Protein AF-A0A2H9LKV1-F1 (afdb_monomer)

Foldseek 3Di:
DDDDDDPDDDDPQPPDKDKDFDADLPLRATPFIDIGGPPDQRQVCLLVRCPPDADAAEDEEEQSNDDLVNLVSQVVRVYQYLYDDDPPCPDQDCPVRPSSSVNVVCCVVCVPVSVVVNVSVCSNVVLVVVLCVPPNPDAPDPDPVVSRVSVVVSSVVSNVVSVVPPDD

pLDDT: mean 89.08, std 15.79, range [26.88, 98.12]

Structure (mmCIF, N/CA/C/O backbone):
data_AF-A0A2H9LKV1-F1
#
_entry.id   AF-A0A2H9LKV1-F1
#
loop_
_atom_site.group_PDB
_atom_site.id
_atom_site.type_symbol
_atom_site.label_atom_id
_atom_site.label_alt_id
_atom_site.label_comp_id
_atom_site.label_asym_id
_atom_site.label_entity_id
_atom_site.label_seq_id
_atom_site.pdbx_PDB_ins_code
_atom_site.Cartn_x
_atom_site.Cartn_y
_atom_site.Cartn_z
_atom_site.occupancy
_atom_site.B_iso_or_equiv
_atom_site.auth_seq_id
_atom_site.auth_comp_id
_atom_site.auth_asym_id
_atom_site.auth_atom_id
_atom_site.pdbx_PDB_model_num
ATOM 1 N N . MET A 1 1 ? -2.140 5.448 49.773 1.00 34.44 1 MET A N 1
ATOM 2 C CA . MET A 1 1 ? -2.171 5.408 48.293 1.00 34.44 1 MET A CA 1
ATOM 3 C C . MET A 1 1 ? -0.815 4.915 47.816 1.00 34.44 1 MET A C 1
ATOM 5 O O . MET A 1 1 ? 0.160 5.636 47.956 1.00 34.44 1 MET A O 1
ATOM 9 N N . SER A 1 2 ? -0.720 3.648 47.407 1.00 26.88 2 SER A N 1
ATOM 10 C CA . SER A 1 2 ? 0.561 2.995 47.106 1.00 26.88 2 SER A CA 1
ATOM 11 C C . SER A 1 2 ? 0.992 3.275 45.664 1.00 26.88 2 SER A C 1
ATOM 13 O O . SER A 1 2 ? 0.304 2.927 44.703 1.00 26.88 2 SER A O 1
ATOM 15 N N . TRP A 1 3 ? 2.145 3.936 45.573 1.00 33.69 3 TRP A N 1
ATOM 16 C CA . TRP A 1 3 ? 3.047 4.016 44.430 1.00 33.69 3 TRP A CA 1
ATOM 17 C C . TRP A 1 3 ? 3.319 2.604 43.890 1.00 33.69 3 TRP A C 1
ATOM 19 O O . TRP A 1 3 ? 3.844 1.766 44.622 1.00 33.69 3 TRP A O 1
ATOM 29 N N . ARG A 1 4 ? 2.960 2.319 42.631 1.00 39.41 4 ARG A N 1
ATOM 30 C CA . ARG A 1 4 ? 3.346 1.054 41.991 1.00 39.41 4 ARG A CA 1
ATOM 31 C C . ARG A 1 4 ? 4.715 1.199 41.352 1.00 39.41 4 ARG A C 1
ATOM 33 O O . ARG A 1 4 ? 4.946 2.057 40.505 1.00 39.41 4 ARG A O 1
ATOM 40 N N . GLU A 1 5 ? 5.589 0.323 41.808 1.00 39.91 5 GLU A N 1
ATOM 41 C CA . GLU A 1 5 ? 6.993 0.182 41.476 1.00 39.91 5 GLU A CA 1
ATOM 42 C C . GLU A 1 5 ? 7.238 0.128 39.962 1.00 39.91 5 GLU A C 1
ATOM 44 O O . GLU A 1 5 ? 6.668 -0.684 39.227 1.00 39.91 5 GLU A O 1
ATOM 49 N N . HIS A 1 6 ? 8.154 0.981 39.504 1.00 41.28 6 HIS A N 1
ATOM 50 C CA . HIS A 1 6 ? 8.816 0.839 38.217 1.00 41.28 6 HIS A CA 1
ATOM 51 C C . HIS A 1 6 ? 9.646 -0.452 38.230 1.00 41.28 6 HIS A C 1
ATOM 53 O O . HIS A 1 6 ? 10.767 -0.480 38.736 1.00 41.28 6 HIS A O 1
ATOM 59 N N . LYS A 1 7 ? 9.120 -1.531 37.640 1.00 38.69 7 LYS A N 1
ATOM 60 C CA . LYS A 1 7 ? 9.950 -2.685 37.282 1.00 38.69 7 LYS A CA 1
ATOM 61 C C . LYS A 1 7 ? 10.898 -2.283 36.151 1.00 38.69 7 LYS A C 1
ATOM 63 O O . LYS A 1 7 ? 10.502 -2.183 34.991 1.00 38.69 7 LYS A O 1
ATOM 68 N N . VAL A 1 8 ? 12.159 -2.057 36.508 1.00 45.88 8 VAL A N 1
ATOM 69 C CA . VAL A 1 8 ? 13.297 -2.033 35.585 1.00 45.88 8 VAL A CA 1
ATOM 70 C C . VAL A 1 8 ? 13.396 -3.421 34.950 1.00 45.88 8 VAL A C 1
ATOM 72 O O . VAL A 1 8 ? 13.627 -4.400 35.651 1.00 45.88 8 VAL A O 1
ATOM 75 N N . GLY A 1 9 ? 13.165 -3.527 33.638 1.00 40.22 9 GLY A N 1
ATOM 76 C CA . GLY A 1 9 ? 13.328 -4.804 32.929 1.00 40.22 9 GLY A CA 1
ATOM 77 C C . GLY A 1 9 ? 12.343 -5.097 31.800 1.00 40.22 9 GLY A C 1
ATOM 78 O O . GLY A 1 9 ? 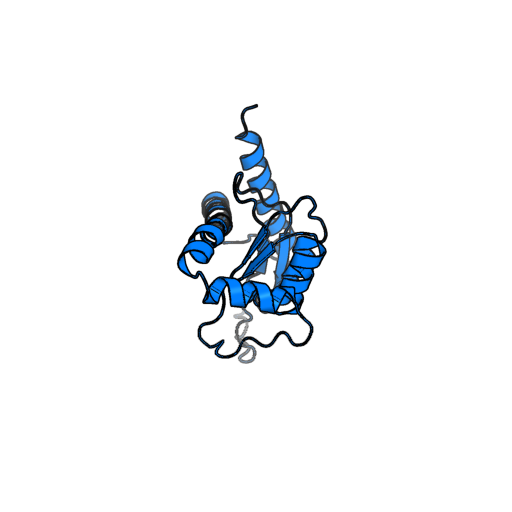11.899 -6.231 31.661 1.00 40.22 9 GLY A O 1
ATOM 79 N N . ARG A 1 10 ? 11.980 -4.109 30.978 1.00 38.94 10 ARG A N 1
ATOM 80 C CA . ARG A 1 10 ? 11.525 -4.351 29.600 1.00 38.94 10 ARG A CA 1
ATOM 81 C C . ARG A 1 10 ? 11.615 -3.036 28.840 1.00 38.94 10 ARG A C 1
ATOM 83 O O . ARG A 1 10 ? 10.998 -2.059 29.255 1.00 38.94 10 ARG A O 1
ATOM 90 N N . LEU A 1 11 ? 12.404 -2.990 27.765 1.00 42.78 11 LEU A N 1
ATOM 91 C CA . LEU A 1 11 ? 12.389 -1.867 26.823 1.00 42.78 11 LEU A CA 1
ATOM 92 C C . LEU A 1 11 ? 10.926 -1.531 26.508 1.00 42.78 11 LEU A C 1
ATOM 94 O O . LEU A 1 11 ? 10.141 -2.449 26.257 1.00 42.78 11 LEU A O 1
ATOM 98 N N . LYS A 1 12 ? 10.556 -0.243 26.595 1.00 46.59 12 LYS A N 1
ATOM 99 C CA . LYS A 1 12 ? 9.220 0.255 26.237 1.00 46.59 12 LYS A CA 1
ATOM 100 C C . LYS A 1 12 ? 8.873 -0.331 24.874 1.00 46.59 12 LYS A C 1
ATOM 102 O O . LYS A 1 12 ? 9.441 0.073 23.863 1.00 46.59 12 LYS A O 1
ATOM 107 N N . ARG A 1 13 ? 7.976 -1.316 24.863 1.00 52.69 13 ARG A N 1
ATOM 108 C CA . ARG A 1 13 ? 7.461 -1.864 23.619 1.00 52.69 13 ARG A CA 1
ATOM 109 C C . ARG A 1 13 ? 6.819 -0.696 22.886 1.00 52.69 13 ARG A C 1
ATOM 111 O O . ARG A 1 13 ? 6.096 0.083 23.502 1.00 52.69 13 ARG A O 1
ATOM 118 N N . HIS A 1 14 ? 7.169 -0.522 21.623 1.00 53.28 14 HIS A N 1
ATOM 119 C CA . HIS A 1 14 ? 6.625 0.538 20.791 1.00 53.28 14 HIS A CA 1
ATOM 120 C C . HIS A 1 14 ? 5.092 0.403 20.766 1.00 53.28 14 HIS A C 1
ATOM 122 O O . HIS A 1 14 ? 4.557 -0.501 20.126 1.00 53.28 14 HIS A O 1
ATOM 128 N N . ASP A 1 15 ? 4.387 1.247 21.529 1.00 77.12 15 ASP A N 1
ATOM 129 C CA . ASP A 1 15 ? 2.951 1.092 21.792 1.00 77.12 15 ASP A CA 1
ATOM 130 C C . ASP A 1 15 ? 2.100 1.715 20.680 1.00 77.12 15 ASP A C 1
ATOM 132 O O . ASP A 1 15 ? 1.239 2.564 20.894 1.00 77.12 15 ASP A O 1
ATOM 136 N N . TRP A 1 16 ? 2.388 1.322 19.443 1.00 86.19 16 TRP A N 1
ATOM 137 C CA . TRP A 1 16 ? 1.626 1.738 18.275 1.00 86.19 16 TRP A CA 1
ATOM 138 C C . TRP A 1 16 ? 1.302 0.558 17.374 1.00 86.19 16 TRP A C 1
ATOM 140 O O . TRP A 1 16 ? 1.971 -0.481 17.382 1.00 86.19 16 TRP A O 1
ATOM 150 N N . LEU A 1 17 ? 0.242 0.738 16.595 1.00 93.94 17 LEU A N 1
ATOM 151 C CA . LEU A 1 17 ? -0.141 -0.135 15.498 1.00 93.94 17 LEU A CA 1
ATOM 152 C C . LEU A 1 17 ? 0.384 0.435 14.179 1.00 93.94 17 LEU A C 1
ATOM 154 O O . LEU A 1 17 ? 0.549 1.649 14.030 1.00 93.94 17 LEU A O 1
ATOM 158 N N . LYS A 1 18 ? 0.630 -0.447 13.216 1.00 94.44 18 LYS A N 1
ATOM 159 C CA . LYS A 1 18 ? 0.909 -0.085 11.828 1.00 94.44 18 LYS A CA 1
ATOM 160 C C . LYS A 1 18 ? -0.339 -0.317 10.994 1.00 94.44 18 LYS A C 1
ATOM 162 O O . LYS A 1 18 ? -0.967 -1.363 11.103 1.00 94.44 18 LYS A O 1
ATOM 167 N N . LEU A 1 19 ? -0.664 0.660 10.156 1.00 96.50 19 LEU A N 1
ATOM 168 C CA . LEU A 1 19 ? -1.663 0.527 9.105 1.00 96.50 19 LEU A CA 1
ATOM 169 C C . LEU A 1 19 ? -0.931 0.373 7.775 1.00 96.50 19 LEU A C 1
ATOM 171 O O . LEU A 1 19 ? -0.268 1.305 7.319 1.00 96.50 19 LEU A O 1
ATOM 175 N N . HIS A 1 20 ? -1.077 -0.792 7.161 1.00 96.56 20 HIS A N 1
ATOM 176 C CA . HIS A 1 20 ? -0.695 -1.047 5.781 1.00 96.56 20 HIS A CA 1
ATOM 177 C C . HIS A 1 20 ? -1.945 -0.871 4.925 1.00 96.56 20 HIS A C 1
ATOM 179 O O . HIS A 1 20 ? -3.007 -1.362 5.293 1.00 96.56 20 HIS A O 1
ATOM 185 N N . ALA A 1 21 ? -1.851 -0.149 3.815 1.00 97.31 21 ALA A N 1
ATOM 186 C CA . ALA A 1 21 ? -3.008 0.121 2.973 1.00 97.31 21 ALA A CA 1
ATOM 187 C C . ALA A 1 21 ? -2.589 0.286 1.516 1.00 97.31 21 ALA A C 1
ATOM 189 O O . ALA A 1 21 ? -1.553 0.887 1.225 1.00 97.31 21 ALA A O 1
ATOM 190 N N . THR A 1 22 ? -3.423 -0.208 0.608 1.00 97.50 22 THR A N 1
ATOM 191 C CA . THR A 1 22 ? -3.384 0.176 -0.808 1.00 97.50 22 THR A CA 1
ATOM 192 C C . THR A 1 22 ? -4.233 1.419 -0.996 1.00 97.50 22 THR A C 1
ATOM 194 O O . THR A 1 22 ? -5.281 1.543 -0.368 1.00 97.50 22 THR A O 1
ATOM 197 N N . VAL A 1 23 ? -3.801 2.330 -1.861 1.00 97.62 23 VAL A N 1
ATOM 198 C CA . VAL A 1 23 ? -4.501 3.592 -2.115 1.00 97.62 23 VAL A CA 1
ATOM 199 C C . VAL A 1 23 ? -4.646 3.776 -3.616 1.00 97.62 23 VAL A C 1
ATOM 201 O O . VAL A 1 23 ? -3.653 3.733 -4.339 1.00 97.62 23 VAL A O 1
ATOM 204 N N . THR A 1 24 ? -5.875 4.002 -4.076 1.00 96.31 24 THR A N 1
ATOM 205 C CA . THR A 1 24 ? -6.151 4.326 -5.483 1.00 96.31 24 THR A CA 1
ATOM 206 C C . THR A 1 24 ? -5.506 5.663 -5.857 1.00 96.31 24 THR A C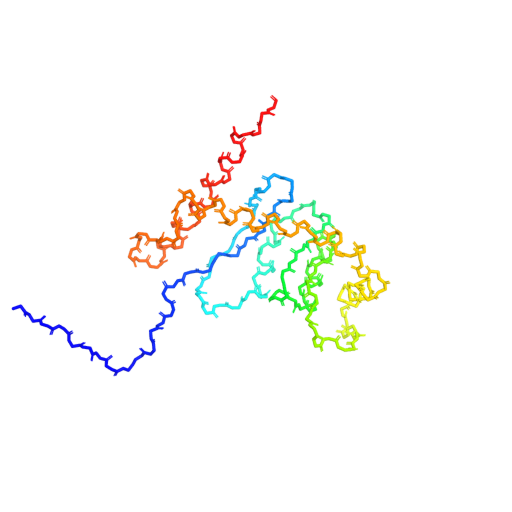 1
ATOM 208 O O . THR A 1 24 ? -5.521 6.621 -5.080 1.00 96.31 24 THR A O 1
ATOM 211 N N . SER A 1 25 ? -4.919 5.752 -7.049 1.00 94.75 25 SER A N 1
ATOM 212 C CA . SER A 1 25 ? -4.170 6.942 -7.475 1.00 94.75 25 SER A CA 1
ATOM 213 C C . SER A 1 25 ? -5.071 8.163 -7.702 1.00 94.75 25 SER A C 1
ATOM 215 O O . SER A 1 25 ? -4.700 9.277 -7.315 1.00 94.75 25 SER A O 1
ATOM 217 N N . VAL A 1 26 ? -6.258 7.937 -8.276 1.00 92.81 26 VAL A N 1
ATOM 218 C CA . VAL A 1 26 ? -7.232 8.971 -8.658 1.00 92.81 26 VAL A CA 1
ATOM 219 C C . VAL A 1 26 ? -8.082 9.404 -7.462 1.00 92.81 26 VAL A C 1
ATOM 221 O O . VAL A 1 26 ? -7.959 10.533 -6.993 1.00 92.81 26 VAL A O 1
ATOM 224 N N . LEU A 1 27 ? -8.901 8.497 -6.918 1.00 93.94 27 LEU A N 1
ATOM 225 C CA . LEU A 1 27 ? -9.860 8.818 -5.851 1.00 93.94 27 LEU A CA 1
ATOM 226 C C . LEU A 1 27 ? -9.216 8.956 -4.466 1.00 93.94 27 LEU A C 1
ATOM 228 O O . LEU A 1 27 ? -9.827 9.512 -3.556 1.00 93.94 27 LEU A O 1
ATOM 232 N N . LYS A 1 28 ? -7.999 8.428 -4.282 1.00 96.12 28 LYS A N 1
ATOM 233 C CA . LYS A 1 28 ? -7.337 8.275 -2.973 1.00 96.12 28 LYS A CA 1
ATOM 234 C C . LYS A 1 28 ? -8.101 7.375 -1.992 1.00 96.12 28 LYS A C 1
ATOM 236 O O . LYS A 1 28 ? -7.771 7.347 -0.814 1.00 96.12 28 LYS A O 1
ATOM 241 N N . ALA A 1 29 ? -9.083 6.603 -2.459 1.00 96.75 29 ALA A N 1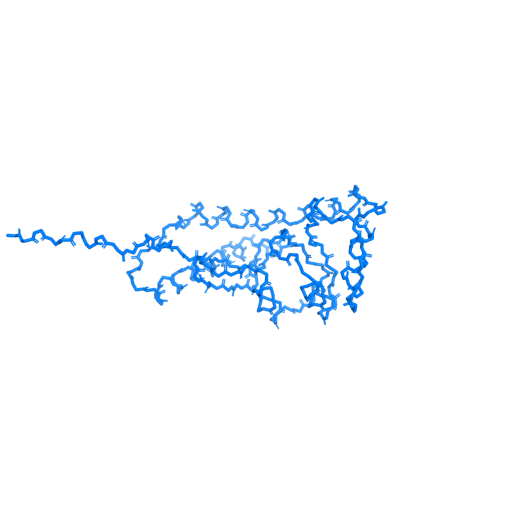
ATOM 242 C CA . ALA A 1 29 ? -9.773 5.592 -1.660 1.00 96.75 29 ALA A CA 1
ATOM 243 C C . ALA A 1 29 ? -8.829 4.443 -1.261 1.00 96.75 29 ALA A C 1
ATOM 245 O O . ALA A 1 29 ? -7.891 4.132 -2.003 1.00 96.75 29 ALA A O 1
ATOM 246 N N . ILE A 1 30 ? -9.107 3.802 -0.122 1.00 97.69 30 ILE A N 1
ATOM 247 C CA . ILE A 1 30 ? -8.365 2.650 0.412 1.00 97.69 30 ILE A CA 1
ATOM 248 C C . ILE A 1 30 ? -9.177 1.362 0.200 1.00 97.69 30 ILE A C 1
ATOM 250 O O . ILE A 1 30 ? -10.019 1.047 1.039 1.00 97.69 30 ILE A O 1
ATOM 254 N N . PRO A 1 31 ? -8.974 0.611 -0.896 1.00 96.38 31 PRO A N 1
ATOM 255 C CA . PRO A 1 31 ? -9.735 -0.615 -1.151 1.00 96.38 31 PRO A CA 1
ATOM 256 C C . PRO A 1 31 ? -9.316 -1.794 -0.260 1.00 96.38 31 PRO A C 1
ATOM 258 O O . PRO A 1 31 ? -10.124 -2.674 0.008 1.00 96.38 31 PRO A O 1
ATOM 261 N N . SER A 1 32 ? -8.074 -1.807 0.233 1.00 97.25 32 SER A N 1
ATOM 262 C CA . SER A 1 32 ? -7.547 -2.874 1.085 1.00 97.25 32 SER A CA 1
ATOM 263 C C . SER A 1 32 ? -6.619 -2.319 2.162 1.00 97.25 32 SER A C 1
ATOM 265 O O . SER A 1 32 ? -5.863 -1.368 1.929 1.00 97.25 32 SER A O 1
ATOM 267 N N . MET A 1 33 ? -6.698 -2.904 3.358 1.00 97.38 33 MET A N 1
ATOM 268 C CA . MET A 1 33 ? -5.910 -2.523 4.528 1.00 97.38 33 MET A CA 1
ATOM 269 C C . MET A 1 33 ? -5.579 -3.727 5.409 1.00 97.38 33 MET A C 1
ATOM 271 O O . MET A 1 33 ? -6.355 -4.672 5.502 1.00 97.38 33 MET A O 1
ATOM 275 N N . GLU A 1 34 ? -4.456 -3.640 6.113 1.00 96.69 34 GLU A N 1
ATOM 276 C CA . GLU A 1 34 ? -3.995 -4.617 7.095 1.00 96.69 34 GLU A CA 1
ATOM 277 C C . GLU A 1 34 ? -3.424 -3.873 8.310 1.00 96.69 34 GLU A C 1
ATOM 279 O O . GLU A 1 34 ? -2.701 -2.882 8.156 1.00 96.6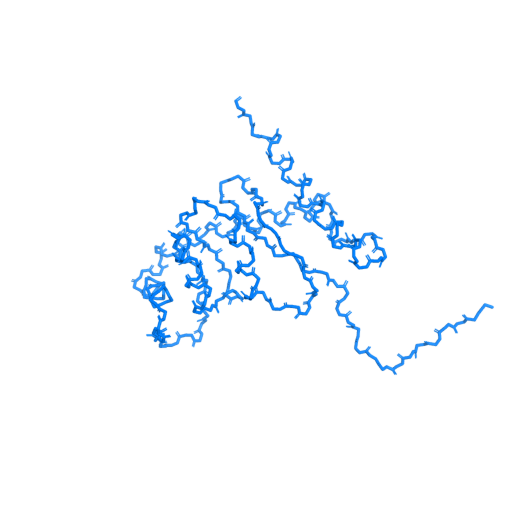9 34 GLU A O 1
ATOM 284 N N . VAL A 1 35 ? -3.747 -4.332 9.525 1.00 96.62 35 VAL A N 1
ATOM 285 C CA . VAL A 1 35 ? -3.308 -3.680 10.768 1.00 96.62 35 VAL A CA 1
ATOM 286 C C . VAL A 1 35 ? -2.459 -4.629 11.596 1.00 96.62 35 VAL A C 1
ATOM 288 O O . VAL A 1 35 ? -2.955 -5.584 12.194 1.00 96.62 35 VAL A O 1
ATOM 291 N N . THR A 1 36 ? -1.182 -4.298 11.735 1.00 95.56 36 THR A N 1
ATOM 292 C CA . THR A 1 36 ? -0.215 -5.110 12.475 1.00 95.56 36 THR A CA 1
ATOM 293 C C . THR A 1 36 ? 0.324 -4.373 13.697 1.00 95.56 36 THR A C 1
ATOM 295 O O . THR A 1 36 ? 0.101 -3.178 13.898 1.00 95.56 36 THR A O 1
ATOM 298 N N . ASP A 1 37 ? 1.080 -5.082 14.534 1.00 93.19 37 ASP A N 1
ATOM 299 C CA . ASP A 1 37 ? 1.866 -4.436 15.584 1.00 93.19 37 ASP A CA 1
ATOM 300 C C . ASP A 1 37 ? 3.035 -3.625 15.007 1.00 93.19 37 ASP A C 1
ATOM 302 O O . ASP A 1 37 ? 3.500 -3.878 13.893 1.00 93.19 37 ASP A O 1
ATOM 306 N N . GLY A 1 38 ? 3.521 -2.647 15.779 1.00 88.25 38 GLY A N 1
ATOM 307 C CA . GLY A 1 38 ? 4.578 -1.717 15.370 1.00 88.25 38 GLY A CA 1
ATOM 308 C C . GLY A 1 38 ? 5.901 -2.368 14.948 1.00 88.25 38 GLY A C 1
ATOM 309 O O . GLY A 1 38 ? 6.642 -1.786 14.162 1.00 88.25 38 GLY A O 1
ATOM 310 N N . GLU A 1 39 ? 6.183 -3.576 15.433 1.00 88.62 39 GLU A N 1
ATOM 311 C CA . GLU A 1 39 ? 7.402 -4.347 15.142 1.00 88.62 39 GLU A CA 1
ATOM 312 C C . GLU A 1 39 ? 7.279 -5.203 13.868 1.00 88.62 39 GLU A C 1
ATOM 314 O O . GLU A 1 39 ? 8.272 -5.753 13.396 1.00 88.62 39 GLU A O 1
ATOM 319 N N . ALA A 1 40 ? 6.077 -5.336 13.297 1.00 90.62 40 ALA A N 1
ATOM 320 C CA . ALA A 1 40 ? 5.868 -6.176 12.125 1.00 90.62 40 ALA A CA 1
ATOM 321 C C . ALA A 1 40 ? 6.567 -5.598 10.886 1.00 90.62 40 ALA A C 1
ATOM 323 O O . ALA A 1 40 ? 6.587 -4.384 10.669 1.00 90.62 40 ALA A O 1
ATOM 324 N N . ASN A 1 41 ? 7.121 -6.482 10.057 1.00 92.06 41 ASN A N 1
ATOM 325 C CA . ASN A 1 41 ? 7.742 -6.102 8.793 1.00 92.06 41 ASN A CA 1
ATOM 326 C C . ASN A 1 41 ? 6.682 -5.705 7.762 1.00 92.06 41 ASN A C 1
ATOM 328 O O . ASN A 1 41 ? 5.653 -6.372 7.642 1.00 92.06 41 ASN A O 1
ATOM 332 N N . ASP A 1 42 ? 6.988 -4.675 6.972 1.00 91.94 42 ASP A N 1
ATOM 333 C CA . ASP A 1 42 ? 6.063 -4.147 5.966 1.00 91.94 42 ASP A CA 1
ATOM 334 C C . ASP A 1 42 ? 6.005 -5.058 4.731 1.00 91.94 42 ASP A C 1
ATOM 336 O O . ASP A 1 42 ? 4.924 -5.392 4.254 1.00 91.94 42 ASP A O 1
ATOM 340 N N . SER A 1 43 ? 7.164 -5.532 4.250 1.00 94.06 43 SER A N 1
ATOM 341 C CA . SER A 1 43 ? 7.267 -6.317 3.009 1.00 94.06 43 SER A CA 1
ATOM 342 C C . SER A 1 43 ? 6.291 -7.504 2.925 1.00 94.06 43 SER A C 1
ATOM 344 O O . SER A 1 43 ? 5.625 -7.608 1.894 1.00 94.06 43 SER A O 1
ATOM 346 N N . PRO A 1 44 ? 6.119 -8.354 3.959 1.00 95.50 44 PRO A N 1
ATOM 347 C CA . PRO A 1 44 ? 5.187 -9.481 3.899 1.00 95.50 44 PRO A CA 1
ATOM 348 C C . PRO A 1 44 ? 3.709 -9.087 3.776 1.00 95.50 44 PRO A C 1
ATOM 350 O O . PRO A 1 44 ? 2.914 -9.901 3.310 1.00 95.50 44 PRO A O 1
ATOM 353 N N . GLN A 1 45 ? 3.332 -7.865 4.172 1.00 96.25 45 GLN A N 1
ATOM 354 C CA . GLN A 1 45 ? 1.927 -7.445 4.192 1.00 96.25 45 GLN A CA 1
ATOM 355 C C . GLN A 1 45 ? 1.374 -7.166 2.796 1.00 96.25 45 GLN A C 1
ATOM 357 O O . GLN A 1 45 ? 0.164 -7.248 2.603 1.00 96.25 45 GLN A O 1
ATOM 362 N N . LEU A 1 46 ? 2.237 -6.906 1.804 1.00 96.44 46 LEU A N 1
ATOM 363 C CA . LEU A 1 46 ? 1.798 -6.628 0.434 1.00 96.44 46 LEU A CA 1
ATOM 364 C C . LEU A 1 46 ? 0.907 -7.746 -0.111 1.00 96.44 46 LEU A C 1
ATOM 366 O O . LEU A 1 46 ? -0.143 -7.473 -0.677 1.00 96.44 46 LEU A O 1
ATOM 370 N N . GLY A 1 47 ? 1.284 -9.005 0.123 1.00 95.81 47 GLY A N 1
ATOM 371 C CA . GLY A 1 47 ? 0.494 -10.142 -0.337 1.00 95.81 47 GLY A CA 1
ATOM 372 C C . GLY A 1 47 ? -0.915 -10.177 0.255 1.00 95.81 47 GLY A C 1
ATOM 373 O O . GLY A 1 47 ? -1.835 -10.589 -0.434 1.00 95.81 47 GLY A O 1
ATOM 374 N N . ASN A 1 48 ? -1.112 -9.724 1.497 1.00 95.94 48 ASN A N 1
ATOM 375 C CA . ASN A 1 48 ? -2.452 -9.633 2.084 1.00 95.94 48 ASN A CA 1
ATOM 376 C C . ASN A 1 48 ? -3.263 -8.497 1.463 1.00 95.94 48 ASN A C 1
ATOM 378 O O . ASN A 1 48 ? -4.440 -8.686 1.177 1.00 95.94 48 ASN A O 1
ATOM 382 N N . LEU A 1 49 ? -2.620 -7.359 1.197 1.00 96.56 49 LEU A N 1
ATOM 383 C CA . LEU A 1 49 ? -3.284 -6.204 0.601 1.00 96.56 49 LEU A CA 1
ATOM 384 C C . LEU A 1 49 ? -3.782 -6.477 -0.824 1.00 96.56 49 LEU A C 1
ATOM 386 O O . LEU A 1 49 ? -4.862 -6.021 -1.183 1.00 96.56 49 LEU A O 1
ATOM 390 N N . LEU A 1 50 ? -3.014 -7.227 -1.619 1.00 96.62 50 LEU A N 1
ATOM 391 C CA . LEU A 1 50 ? -3.331 -7.495 -3.025 1.00 96.62 50 LEU A CA 1
ATOM 392 C C . LEU A 1 50 ? -4.415 -8.567 -3.232 1.00 96.62 50 LEU A C 1
ATOM 394 O O . LEU A 1 50 ? -5.006 -8.614 -4.302 1.00 96.62 50 LEU A O 1
ATOM 398 N N . LYS A 1 51 ? -4.699 -9.420 -2.235 1.00 93.38 51 LYS A N 1
ATOM 399 C CA . LYS A 1 51 ? -5.605 -10.584 -2.377 1.00 93.38 51 LYS A CA 1
ATOM 400 C C . LYS A 1 51 ? -7.008 -10.248 -2.873 1.00 93.38 51 LYS A C 1
ATOM 402 O O . LYS A 1 51 ? -7.630 -11.085 -3.514 1.00 93.38 51 LYS A O 1
ATOM 407 N N . THR A 1 52 ? -7.527 -9.089 -2.486 1.00 88.44 52 THR A N 1
ATOM 408 C CA . THR A 1 52 ? -8.910 -8.681 -2.758 1.00 88.44 52 THR A CA 1
ATOM 409 C C . THR A 1 52 ? -9.001 -7.651 -3.874 1.00 88.44 52 THR A C 1
ATOM 411 O O . THR A 1 52 ? -10.062 -7.063 -4.043 1.00 88.44 52 THR A O 1
ATOM 414 N N . LEU A 1 53 ? -7.890 -7.360 -4.553 1.00 93.38 53 LEU A N 1
ATOM 415 C CA . LEU A 1 53 ? -7.854 -6.369 -5.615 1.00 93.38 53 LEU A CA 1
ATOM 416 C C . LEU A 1 53 ? -7.932 -7.058 -6.971 1.00 93.38 53 LEU A C 1
ATOM 418 O O . LEU A 1 53 ? -7.182 -7.991 -7.255 1.00 93.38 53 LEU A O 1
ATOM 422 N N . ASP A 1 54 ? -8.818 -6.539 -7.798 1.00 89.56 54 ASP A N 1
ATOM 423 C CA . ASP A 1 54 ? -8.993 -6.837 -9.205 1.00 89.56 54 ASP A CA 1
ATOM 424 C C . ASP A 1 54 ? -8.745 -5.571 -10.039 1.00 89.56 54 ASP A C 1
ATOM 426 O O . ASP A 1 54 ? -8.711 -4.459 -9.508 1.00 89.56 54 ASP A O 1
ATOM 430 N N . ASP A 1 55 ? -8.500 -5.758 -11.337 1.00 92.25 55 ASP A N 1
ATOM 431 C CA . ASP A 1 55 ? -8.328 -4.669 -12.312 1.00 92.25 55 ASP A CA 1
ATOM 432 C C . ASP A 1 55 ? -7.257 -3.623 -11.921 1.00 92.25 55 ASP A C 1
ATOM 434 O O . ASP A 1 55 ? -7.455 -2.407 -11.959 1.00 92.25 55 ASP A O 1
ATOM 438 N N . VAL A 1 56 ? -6.089 -4.107 -11.482 1.00 95.81 56 VAL A N 1
ATOM 439 C CA . VAL A 1 56 ? -4.961 -3.257 -11.077 1.00 95.81 56 VAL A CA 1
ATOM 440 C C . VAL A 1 56 ? -3.952 -3.146 -12.216 1.00 95.81 56 VAL A C 1
ATOM 442 O O . VAL A 1 56 ? -3.271 -4.110 -12.547 1.00 95.81 56 VAL A O 1
ATOM 445 N N . GLU A 1 57 ? -3.771 -1.944 -12.761 1.00 96.38 57 GLU A N 1
ATOM 446 C CA . GLU A 1 57 ? -2.782 -1.706 -13.825 1.00 96.38 57 GLU A CA 1
ATOM 447 C C . GLU A 1 57 ? -1.335 -1.715 -13.301 1.00 96.38 57 GLU A C 1
ATOM 449 O O . GLU A 1 57 ? -0.418 -2.283 -13.901 1.00 96.38 57 GLU A O 1
ATOM 454 N N . ALA A 1 58 ? -1.100 -1.047 -12.170 1.00 97.19 58 ALA A N 1
ATOM 455 C CA . ALA A 1 58 ? 0.232 -0.848 -11.617 1.00 97.19 58 ALA A CA 1
ATOM 456 C C . ALA A 1 58 ? 0.198 -0.619 -10.104 1.00 97.19 58 ALA A C 1
ATOM 458 O O . ALA A 1 58 ? -0.718 0.000 -9.563 1.00 97.19 58 ALA A O 1
ATOM 459 N N . VAL A 1 59 ? 1.254 -1.058 -9.417 1.00 97.94 59 VAL A N 1
ATOM 460 C CA . VAL A 1 59 ? 1.414 -0.883 -7.968 1.00 97.94 59 VAL A CA 1
ATOM 461 C C . VAL A 1 59 ? 2.733 -0.183 -7.683 1.00 97.94 59 VAL A C 1
ATOM 463 O O . VAL A 1 59 ? 3.802 -0.747 -7.921 1.00 97.94 59 VAL A O 1
ATOM 466 N N . ALA A 1 60 ? 2.667 1.026 -7.120 1.00 97.62 60 ALA A N 1
ATOM 467 C CA . ALA A 1 60 ? 3.841 1.719 -6.602 1.00 97.62 60 ALA A CA 1
ATOM 468 C C . ALA A 1 60 ? 3.971 1.556 -5.087 1.00 97.62 60 ALA A C 1
ATOM 470 O O . ALA A 1 60 ? 2.993 1.695 -4.352 1.00 97.62 60 ALA A O 1
ATOM 471 N N . ALA A 1 61 ? 5.191 1.302 -4.611 1.00 96.88 61 ALA A N 1
ATOM 472 C CA . ALA A 1 61 ? 5.464 1.118 -3.188 1.00 96.88 61 ALA A CA 1
ATOM 473 C C . ALA A 1 61 ? 6.850 1.634 -2.778 1.00 96.88 61 ALA A C 1
ATOM 475 O O . ALA A 1 61 ? 7.782 1.718 -3.582 1.00 96.88 61 ALA A O 1
ATOM 476 N N . ASP A 1 62 ? 6.996 1.954 -1.492 1.00 94.44 62 ASP A N 1
ATOM 477 C CA . ASP A 1 62 ? 8.278 2.359 -0.919 1.00 94.44 62 ASP A CA 1
ATOM 478 C C . ASP A 1 62 ? 9.271 1.189 -0.840 1.00 94.44 62 ASP A C 1
ATOM 480 O O . ASP A 1 62 ? 8.910 0.010 -0.871 1.00 94.44 62 ASP A O 1
ATOM 484 N N . SER A 1 63 ? 10.551 1.513 -0.649 1.00 93.94 63 SER A N 1
ATOM 485 C CA . SER A 1 63 ? 11.644 0.533 -0.599 1.00 93.94 63 SER A CA 1
ATOM 486 C C . SER A 1 63 ? 11.549 -0.468 0.564 1.00 93.94 63 SER A C 1
ATOM 488 O O . SER A 1 63 ? 12.245 -1.487 0.554 1.00 93.94 63 SER A O 1
ATOM 490 N N . GLY A 1 64 ? 10.686 -0.214 1.555 1.00 93.38 64 GLY A N 1
ATOM 491 C CA . GLY A 1 64 ? 10.328 -1.170 2.608 1.00 93.38 64 GLY A CA 1
ATOM 492 C C . GLY A 1 64 ? 9.556 -2.389 2.087 1.00 93.38 64 GLY A C 1
ATOM 493 O O . GLY A 1 64 ? 9.664 -3.469 2.662 1.00 93.38 64 GLY A O 1
ATOM 494 N N . TYR A 1 65 ? 8.856 -2.250 0.957 1.00 96.06 65 TYR A N 1
ATOM 495 C CA . TYR A 1 65 ? 8.177 -3.346 0.262 1.00 96.06 65 TYR A CA 1
ATOM 496 C C . TYR A 1 65 ? 9.049 -4.016 -0.805 1.00 96.06 65 TYR A C 1
ATOM 498 O O . TYR A 1 65 ? 8.602 -4.971 -1.437 1.00 96.06 65 TYR A O 1
ATOM 506 N N . LEU A 1 66 ? 10.282 -3.552 -1.015 1.00 95.69 66 LEU A N 1
ATOM 507 C CA . LEU A 1 66 ? 11.151 -4.050 -2.076 1.00 95.69 66 LEU A CA 1
ATOM 508 C C . LEU A 1 66 ? 11.614 -5.482 -1.792 1.00 95.69 66 LEU A C 1
ATOM 510 O O . LEU A 1 66 ? 12.503 -5.714 -0.971 1.00 95.69 66 LEU A O 1
ATOM 514 N N . SER A 1 67 ? 11.039 -6.440 -2.516 1.00 95.25 67 SER A N 1
ATOM 515 C CA . SER A 1 67 ? 11.480 -7.832 -2.543 1.00 95.25 67 SER A CA 1
ATOM 516 C C . SER A 1 67 ? 11.087 -8.490 -3.867 1.00 95.25 67 SER A C 1
ATOM 518 O O . SER A 1 67 ? 10.126 -8.072 -4.508 1.00 95.25 67 SER A O 1
ATOM 520 N N . ARG A 1 68 ? 11.814 -9.541 -4.266 1.00 95.38 68 ARG A N 1
ATOM 521 C CA . ARG A 1 68 ? 11.490 -10.341 -5.464 1.00 95.38 68 ARG A CA 1
ATOM 522 C C . ARG A 1 68 ? 10.075 -10.898 -5.399 1.00 95.38 68 ARG A C 1
ATOM 524 O O . ARG A 1 68 ? 9.278 -10.640 -6.287 1.00 95.38 68 ARG A O 1
ATOM 531 N N . ARG A 1 69 ? 9.752 -11.529 -4.265 1.00 96.69 69 ARG A N 1
ATOM 532 C CA . ARG A 1 69 ? 8.417 -12.052 -3.969 1.00 96.69 69 ARG A CA 1
ATOM 533 C C . ARG A 1 69 ? 7.334 -10.992 -4.159 1.00 96.69 69 ARG A C 1
ATOM 535 O O . ARG A 1 69 ? 6.285 -11.304 -4.694 1.00 96.69 69 ARG A O 1
ATOM 542 N N . ASN A 1 70 ? 7.569 -9.758 -3.722 1.00 97.62 70 ASN A N 1
ATOM 543 C CA . ASN A 1 70 ? 6.583 -8.692 -3.863 1.00 97.62 70 ASN A CA 1
ATOM 544 C C . ASN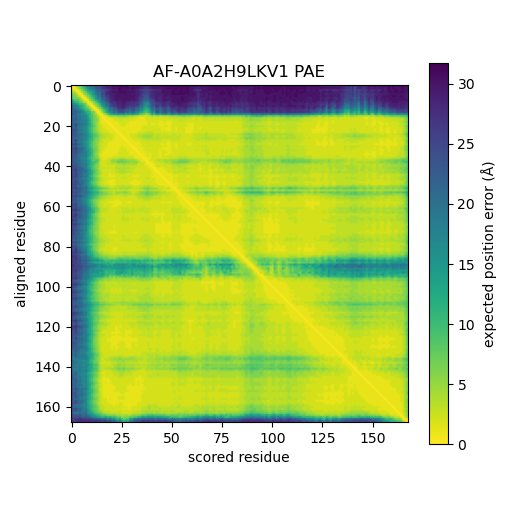 A 1 70 ? 6.413 -8.237 -5.314 1.00 97.62 70 ASN A C 1
ATOM 546 O O . ASN A 1 70 ? 5.287 -7.984 -5.722 1.00 97.62 70 ASN A O 1
ATOM 550 N N . CYS A 1 71 ? 7.490 -8.185 -6.102 1.00 97.75 71 CYS A N 1
ATOM 551 C CA . CYS A 1 71 ? 7.376 -7.965 -7.543 1.00 97.75 71 CYS A CA 1
ATOM 552 C C . CYS A 1 71 ? 6.573 -9.088 -8.215 1.00 97.75 71 CYS A C 1
ATOM 554 O O . CYS A 1 71 ? 5.687 -8.791 -9.007 1.00 97.75 71 CYS A O 1
ATOM 556 N N . ASP A 1 72 ? 6.837 -10.347 -7.856 1.00 97.69 72 ASP A N 1
ATOM 557 C CA . ASP A 1 72 ? 6.130 -11.505 -8.417 1.00 97.69 72 ASP A CA 1
ATOM 558 C C . ASP A 1 72 ? 4.646 -11.519 -8.015 1.00 97.69 72 ASP A C 1
ATOM 560 O O . ASP A 1 72 ? 3.792 -11.836 -8.832 1.00 97.69 72 ASP A O 1
ATOM 564 N N . LEU A 1 73 ? 4.316 -11.132 -6.777 1.00 97.62 73 LEU A N 1
ATOM 565 C CA . LEU A 1 73 ? 2.927 -11.015 -6.316 1.00 97.62 73 LEU A CA 1
ATOM 566 C C . LEU A 1 73 ? 2.150 -9.926 -7.064 1.00 97.62 73 LEU A C 1
ATOM 568 O O . LEU A 1 73 ? 0.963 -10.103 -7.312 1.00 97.62 73 LEU A O 1
ATOM 572 N N . ILE A 1 74 ? 2.805 -8.813 -7.408 1.00 98.00 74 ILE A N 1
ATOM 573 C CA . ILE A 1 74 ? 2.194 -7.751 -8.216 1.00 98.00 74 ILE A CA 1
ATOM 574 C C . ILE A 1 74 ? 1.982 -8.244 -9.658 1.00 98.00 74 ILE A C 1
ATOM 576 O O . ILE A 1 74 ? 0.891 -8.090 -10.194 1.00 98.00 74 ILE A O 1
AT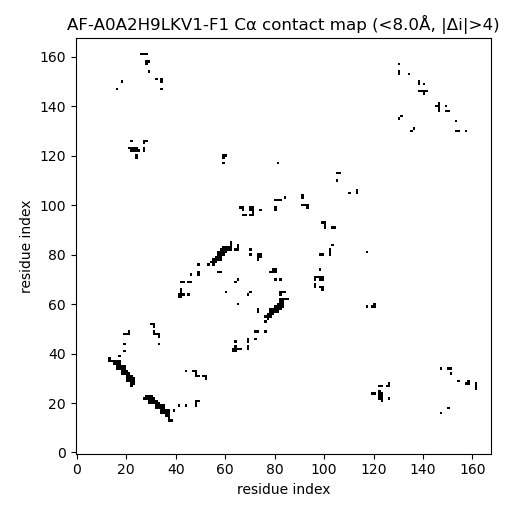OM 580 N N . GLU A 1 75 ? 2.983 -8.892 -10.263 1.00 97.00 75 GLU A N 1
ATOM 581 C CA . GLU A 1 75 ? 2.863 -9.449 -11.622 1.00 97.00 75 GLU A CA 1
ATOM 582 C C . GLU A 1 75 ? 1.791 -10.552 -11.699 1.00 97.00 75 GLU A C 1
ATOM 584 O O . GLU A 1 75 ? 1.055 -10.634 -12.679 1.00 97.00 75 GLU A O 1
ATOM 589 N N . ALA A 1 76 ? 1.635 -11.356 -10.641 1.00 96.12 76 ALA A N 1
ATOM 590 C CA . ALA A 1 76 ? 0.645 -12.432 -10.572 1.00 96.12 76 ALA A CA 1
ATOM 591 C C . ALA A 1 76 ? -0.815 -11.948 -10.618 1.00 96.12 76 ALA A C 1
ATOM 593 O O . ALA A 1 76 ? -1.681 -12.714 -11.035 1.00 96.12 76 ALA A O 1
ATOM 594 N N . ILE A 1 77 ? -1.094 -10.702 -10.218 1.00 95.81 77 ILE A N 1
ATOM 595 C CA . ILE A 1 77 ? -2.428 -10.088 -10.353 1.00 95.81 77 ILE A CA 1
ATOM 596 C C . ILE A 1 77 ? -2.583 -9.295 -11.663 1.00 95.81 77 ILE A C 1
ATOM 598 O O . ILE A 1 77 ? -3.542 -8.548 -11.817 1.00 95.81 77 ILE A O 1
ATOM 602 N N . GLY A 1 78 ? -1.635 -9.428 -12.599 1.00 95.69 78 GLY A N 1
ATOM 603 C CA . GLY A 1 78 ? -1.635 -8.717 -13.882 1.00 95.69 78 GLY A CA 1
ATOM 604 C C . GLY A 1 78 ? -1.124 -7.275 -13.814 1.00 95.69 78 GLY A C 1
ATOM 605 O O . GLY A 1 78 ? -1.108 -6.590 -14.834 1.00 95.69 78 GLY A O 1
ATOM 606 N N . ALA A 1 79 ? -0.669 -6.819 -12.645 1.00 97.31 79 ALA A N 1
ATOM 607 C CA . ALA A 1 79 ? -0.217 -5.452 -12.435 1.00 97.31 79 ALA A CA 1
ATOM 608 C C . ALA A 1 79 ? 1.290 -5.294 -12.676 1.00 97.31 79 ALA A C 1
ATOM 610 O O . ALA A 1 79 ? 2.091 -6.213 -12.486 1.00 97.31 79 ALA A O 1
ATOM 611 N N . LYS A 1 80 ? 1.714 -4.073 -13.014 1.00 97.62 80 LYS A N 1
ATOM 612 C CA . LYS A 1 80 ? 3.137 -3.735 -13.141 1.00 97.62 80 LYS A CA 1
ATOM 613 C C . LYS A 1 80 ? 3.737 -3.225 -11.817 1.00 97.62 80 LYS A C 1
ATOM 615 O O . LYS A 1 80 ? 3.199 -2.280 -11.229 1.00 97.62 80 LYS A O 1
ATOM 620 N N . PRO A 1 81 ? 4.865 -3.785 -11.333 1.00 97.81 81 PRO A N 1
ATOM 621 C CA . PRO A 1 81 ? 5.503 -3.323 -10.101 1.00 97.81 81 PRO A CA 1
ATOM 622 C C . PRO A 1 81 ? 6.341 -2.053 -10.307 1.00 97.81 81 PRO A C 1
ATOM 624 O O . PRO A 1 81 ? 7.209 -2.004 -11.172 1.00 97.81 81 PRO A O 1
ATOM 627 N N . TYR A 1 82 ? 6.145 -1.063 -9.433 1.00 97.69 82 TYR A N 1
ATOM 628 C CA . TYR A 1 82 ? 6.950 0.161 -9.317 1.00 97.69 82 TYR A CA 1
ATOM 629 C C . TYR A 1 82 ? 7.410 0.359 -7.864 1.00 97.69 82 TYR A C 1
ATOM 631 O O . TYR A 1 82 ? 6.978 1.269 -7.153 1.00 97.69 82 TYR A O 1
ATOM 639 N N . ILE A 1 83 ? 8.285 -0.522 -7.379 1.00 97.12 83 ILE A N 1
ATOM 640 C CA . ILE A 1 83 ? 8.805 -0.438 -6.009 1.00 97.12 83 ILE A CA 1
ATOM 641 C C . ILE A 1 83 ? 10.143 0.294 -6.006 1.00 97.12 83 ILE A C 1
ATOM 643 O O . ILE A 1 83 ? 11.059 -0.099 -6.726 1.00 97.12 83 ILE A O 1
ATOM 647 N N . LYS A 1 84 ? 10.285 1.326 -5.163 1.00 94.94 84 LYS A N 1
ATOM 648 C CA . LYS A 1 84 ? 11.503 2.150 -5.108 1.00 94.94 84 LYS A CA 1
ATOM 649 C C . LYS A 1 84 ? 12.758 1.306 -4.872 1.00 94.94 84 LYS A C 1
ATOM 651 O O . LYS A 1 84 ? 12.892 0.724 -3.787 1.00 94.94 84 LYS A O 1
ATOM 656 N N . PRO A 1 85 ? 13.715 1.295 -5.815 1.00 92.88 85 PRO A N 1
ATOM 657 C CA . PRO A 1 85 ? 14.980 0.605 -5.620 1.00 92.88 85 PRO A CA 1
ATOM 658 C C . PRO A 1 85 ? 15.774 1.213 -4.460 1.00 92.88 85 PRO A C 1
ATOM 660 O O . PRO A 1 85 ? 15.723 2.417 -4.190 1.00 92.88 85 PRO A O 1
ATOM 663 N N . LYS A 1 86 ? 16.527 0.375 -3.744 1.00 88.56 86 LYS A N 1
ATOM 664 C CA . LYS A 1 86 ? 17.472 0.848 -2.725 1.00 88.56 86 LYS A CA 1
ATOM 665 C C . LYS A 1 86 ? 18.776 1.275 -3.400 1.00 88.56 86 LYS A C 1
ATOM 667 O O . LYS A 1 86 ? 19.224 0.629 -4.341 1.00 88.56 86 LYS A O 1
ATOM 672 N N . LYS A 1 87 ? 19.423 2.319 -2.865 1.00 81.44 87 LYS A N 1
ATOM 673 C CA . LYS A 1 87 ? 20.687 2.872 -3.399 1.00 81.44 87 LYS A CA 1
ATOM 674 C C . LYS A 1 87 ? 21.831 1.850 -3.491 1.00 81.44 87 LYS A C 1
ATOM 676 O O . LYS A 1 87 ? 22.764 2.056 -4.249 1.00 81.44 87 LYS A O 1
ATOM 681 N N . ASN A 1 88 ? 21.777 0.769 -2.714 1.00 80.81 88 ASN A N 1
ATOM 682 C CA . ASN A 1 88 ? 22.809 -0.267 -2.657 1.00 80.81 88 ASN A CA 1
ATOM 683 C C . ASN A 1 88 ? 22.600 -1.422 -3.656 1.00 80.81 88 ASN A C 1
ATOM 685 O O . ASN A 1 88 ? 23.308 -2.425 -3.581 1.00 80.81 88 ASN A O 1
ATOM 689 N N . ILE A 1 89 ? 21.622 -1.332 -4.560 1.00 79.50 89 ILE A N 1
ATOM 690 C CA . ILE A 1 89 ? 21.426 -2.341 -5.605 1.00 79.50 89 ILE A CA 1
ATOM 691 C C . ILE A 1 89 ? 22.400 -2.044 -6.744 1.00 79.50 89 ILE A C 1
ATOM 693 O O . ILE A 1 89 ? 22.139 -1.195 -7.586 1.00 79.50 89 ILE A O 1
ATOM 697 N N . VAL A 1 90 ? 23.534 -2.748 -6.742 1.00 68.00 90 VAL A N 1
ATOM 698 C CA . VAL A 1 90 ? 24.609 -2.575 -7.736 1.00 68.00 90 VAL A CA 1
ATOM 699 C C . VAL A 1 90 ? 24.490 -3.574 -8.894 1.00 68.00 90 VAL A C 1
ATOM 701 O O . VAL A 1 90 ? 24.918 -3.291 -10.005 1.00 68.00 90 VAL A O 1
ATOM 704 N N . ILE A 1 91 ? 23.890 -4.750 -8.660 1.00 74.31 91 ILE A N 1
ATOM 705 C CA . ILE A 1 91 ? 23.780 -5.817 -9.666 1.00 74.31 91 ILE A CA 1
ATOM 706 C C . ILE A 1 91 ? 22.338 -6.321 -9.745 1.00 74.31 91 ILE A C 1
ATOM 708 O O . ILE A 1 91 ? 21.781 -6.835 -8.770 1.00 74.31 91 ILE A O 1
ATOM 712 N N . VAL A 1 92 ? 21.752 -6.242 -10.940 1.00 80.50 92 VAL A N 1
ATOM 713 C CA . VAL A 1 92 ? 20.407 -6.753 -11.222 1.00 80.50 92 VAL A CA 1
ATOM 714 C C . VAL A 1 92 ? 20.484 -8.240 -11.578 1.00 80.50 92 VAL A C 1
ATOM 716 O O . VAL A 1 92 ? 20.707 -8.621 -12.724 1.00 80.50 92 VAL A O 1
ATOM 719 N N . ARG A 1 93 ? 20.288 -9.111 -10.583 1.00 82.81 93 ARG A N 1
ATOM 720 C CA . ARG A 1 93 ? 20.111 -10.561 -10.791 1.00 82.81 93 ARG A CA 1
ATOM 721 C C . ARG A 1 93 ? 18.648 -10.946 -10.587 1.00 82.81 93 ARG A C 1
ATOM 723 O O . ARG A 1 93 ? 18.077 -10.597 -9.549 1.00 82.81 93 ARG A O 1
ATOM 730 N N . SER A 1 94 ? 18.061 -11.694 -11.526 1.00 86.06 94 SER A N 1
ATOM 731 C CA . SER A 1 94 ? 16.669 -12.163 -11.415 1.00 86.06 94 SER A CA 1
ATOM 732 C C . SER A 1 94 ? 16.481 -13.105 -10.227 1.00 86.06 94 SER A C 1
ATOM 734 O O . SER A 1 94 ? 15.590 -12.880 -9.417 1.00 86.06 94 SER A O 1
ATOM 736 N N . HIS A 1 95 ? 17.346 -14.119 -10.087 1.00 84.94 95 HIS A N 1
ATOM 737 C CA . HIS A 1 95 ? 17.153 -15.240 -9.154 1.00 84.94 95 HIS A CA 1
ATOM 738 C C . HIS A 1 95 ? 15.733 -15.831 -9.250 1.00 84.94 95 HIS A C 1
ATOM 740 O O . HIS A 1 95 ? 15.050 -15.989 -8.246 1.00 84.94 95 HIS A O 1
ATOM 746 N N . GLY A 1 96 ? 15.267 -16.087 -10.475 1.00 89.06 96 GLY A N 1
ATOM 747 C CA . GLY A 1 96 ? 13.938 -16.652 -10.738 1.00 89.06 96 GLY A CA 1
ATOM 748 C C . GLY A 1 96 ? 12.796 -15.634 -10.839 1.00 89.06 96 GLY A C 1
ATOM 749 O O . GLY A 1 96 ? 11.780 -15.959 -11.435 1.00 89.06 96 GLY A O 1
ATOM 750 N N . SER A 1 97 ? 12.969 -14.392 -10.371 1.00 94.44 97 SER A N 1
ATOM 751 C CA . SER A 1 97 ? 11.947 -13.341 -10.508 1.00 94.44 97 SER A CA 1
ATOM 752 C C . SER A 1 97 ? 12.188 -12.491 -11.758 1.00 94.44 97 SER A C 1
ATOM 754 O O . SER A 1 97 ? 13.151 -11.712 -11.831 1.00 94.44 97 SER A O 1
ATOM 756 N N . LYS A 1 98 ? 11.321 -12.657 -12.766 1.00 94.75 98 LYS A N 1
ATOM 757 C CA . LYS A 1 98 ? 11.344 -11.852 -13.998 1.00 94.75 98 LYS A CA 1
ATOM 758 C C . LYS A 1 98 ? 10.789 -10.451 -13.734 1.00 94.75 98 LYS A C 1
ATOM 760 O O . LYS A 1 98 ? 11.450 -9.487 -14.121 1.00 94.75 98 LYS A O 1
ATOM 765 N N . ALA A 1 99 ? 9.689 -10.346 -12.984 1.00 96.19 99 ALA A N 1
ATOM 766 C CA . ALA A 1 99 ? 9.106 -9.085 -12.525 1.00 96.19 99 ALA A CA 1
ATOM 767 C C . ALA A 1 99 ? 10.149 -8.162 -11.874 1.00 96.19 99 ALA A C 1
ATOM 769 O O . ALA A 1 99 ? 10.306 -7.005 -12.263 1.00 96.19 99 ALA A O 1
ATOM 770 N N . TRP A 1 100 ? 10.931 -8.694 -10.928 1.00 95.69 100 TRP A N 1
ATOM 771 C CA . TRP A 1 100 ? 12.006 -7.959 -10.256 1.00 95.69 100 TRP A CA 1
ATOM 772 C C . TRP A 1 100 ? 13.070 -7.449 -11.224 1.00 95.69 100 TRP A C 1
ATOM 774 O O . TRP A 1 100 ? 13.471 -6.286 -11.163 1.00 95.69 100 TRP A O 1
ATOM 784 N N . LYS A 1 101 ? 13.563 -8.337 -12.098 1.00 94.81 101 LYS A N 1
ATOM 785 C CA . LYS A 1 101 ? 14.616 -7.994 -13.057 1.00 94.81 101 LYS A CA 1
ATOM 786 C C . LYS A 1 101 ? 14.131 -6.898 -14.000 1.00 94.81 101 LYS A C 1
ATOM 788 O O . LYS A 1 101 ? 14.841 -5.915 -14.170 1.00 94.81 101 LYS A O 1
ATOM 793 N N . ASN A 1 102 ? 12.939 -7.058 -14.566 1.00 94.94 102 ASN A N 1
ATOM 794 C CA . ASN A 1 102 ? 12.361 -6.104 -15.505 1.00 94.94 102 ASN A CA 1
ATOM 795 C C . ASN A 1 102 ? 12.143 -4.737 -14.851 1.00 94.94 102 ASN A C 1
ATOM 797 O O . ASN A 1 102 ? 12.580 -3.736 -15.405 1.00 94.94 102 ASN A O 1
ATOM 801 N N . MET A 1 103 ? 11.564 -4.700 -13.644 1.00 95.94 103 MET A N 1
ATOM 802 C CA . MET A 1 103 ? 11.357 -3.456 -12.896 1.00 95.94 103 MET A CA 1
ATOM 803 C C . MET A 1 103 ? 12.670 -2.691 -12.677 1.00 95.94 103 MET A C 1
ATOM 805 O O . MET A 1 103 ? 12.719 -1.475 -12.845 1.00 95.94 103 MET A O 1
ATOM 809 N N . LEU A 1 104 ? 13.738 -3.394 -12.284 1.00 94.88 104 LEU A N 1
ATOM 810 C CA . LEU A 1 104 ? 15.038 -2.763 -12.048 1.00 94.88 104 LEU A CA 1
ATOM 811 C C . LEU A 1 104 ? 15.748 -2.344 -13.336 1.00 94.88 104 LEU A C 1
ATOM 813 O O . LEU A 1 104 ? 16.426 -1.321 -13.326 1.00 94.88 104 LEU A O 1
ATOM 817 N N . LEU A 1 105 ? 15.614 -3.117 -14.417 1.00 93.44 105 LEU A N 1
ATOM 818 C CA . LEU A 1 105 ? 16.153 -2.735 -15.723 1.00 93.44 105 LEU A CA 1
ATOM 819 C C . LEU A 1 105 ? 15.465 -1.478 -16.246 1.00 93.44 105 LEU A C 1
ATOM 821 O O . LEU A 1 105 ? 16.149 -0.540 -16.627 1.00 93.44 105 LEU A O 1
ATOM 825 N N . GLU A 1 106 ? 14.139 -1.409 -16.165 1.00 93.50 106 GLU A N 1
ATOM 826 C CA . GLU A 1 106 ? 13.386 -0.228 -16.586 1.00 93.50 106 GLU A CA 1
ATOM 827 C C . GLU A 1 106 ? 13.788 1.023 -15.796 1.00 93.50 106 GLU A C 1
ATOM 829 O O . GLU A 1 106 ? 13.997 2.088 -16.377 1.00 93.50 106 GLU A O 1
ATOM 834 N N . TYR A 1 107 ? 13.972 0.883 -14.479 1.00 93.62 107 TYR A N 1
ATOM 835 C CA . TYR A 1 107 ? 14.497 1.963 -13.645 1.00 93.62 107 TYR A CA 1
ATOM 836 C C . TYR A 1 107 ? 15.911 2.400 -14.062 1.00 93.62 107 TYR A C 1
ATOM 838 O O . TYR A 1 107 ? 16.214 3.590 -14.037 1.00 93.62 107 TYR A O 1
ATOM 846 N N . ALA A 1 108 ? 16.781 1.454 -14.428 1.00 91.69 108 ALA A N 1
ATOM 847 C CA . ALA A 1 108 ? 18.160 1.740 -14.815 1.00 91.69 108 ALA A CA 1
ATOM 848 C C . ALA A 1 108 ? 18.273 2.359 -16.219 1.00 91.69 108 ALA A C 1
ATOM 850 O O . ALA A 1 108 ? 19.106 3.235 -16.431 1.00 91.69 108 ALA A O 1
ATOM 851 N N . GLU A 1 109 ? 17.449 1.911 -17.167 1.00 93.06 109 GLU A N 1
ATOM 852 C CA . GLU A 1 109 ? 17.464 2.374 -18.557 1.00 93.06 109 GLU A CA 1
ATOM 853 C C . GLU A 1 109 ? 16.825 3.756 -18.714 1.00 93.06 109 GLU A C 1
ATOM 855 O O . GLU A 1 109 ? 17.324 4.581 -19.479 1.00 93.06 109 GLU A O 1
ATOM 860 N N . LYS A 1 110 ? 15.711 4.012 -18.012 1.00 92.94 110 LYS A N 1
ATOM 861 C CA . LYS A 1 110 ? 14.919 5.246 -18.146 1.00 92.94 110 LYS A CA 1
ATOM 862 C C . LYS A 1 110 ? 14.483 5.777 -16.777 1.00 92.94 110 LYS A C 1
ATOM 864 O O . LYS A 1 110 ? 13.286 5.794 -16.471 1.00 92.94 110 LYS A O 1
ATOM 869 N N . PRO A 1 111 ? 15.427 6.237 -15.939 1.00 91.94 111 PRO A N 1
ATOM 870 C CA . PRO A 1 111 ? 15.124 6.658 -14.572 1.00 91.94 111 PRO A CA 1
ATOM 871 C C . PRO A 1 111 ? 14.121 7.816 -14.513 1.00 91.94 111 PRO A C 1
ATOM 873 O O . PRO A 1 111 ? 13.253 7.823 -13.642 1.00 91.94 111 PRO A O 1
ATOM 876 N N . ASP A 1 112 ? 14.197 8.775 -15.438 1.00 94.69 112 ASP A N 1
ATOM 877 C CA . ASP A 1 112 ? 13.302 9.936 -15.445 1.00 94.69 112 ASP A CA 1
ATOM 878 C C . ASP A 1 112 ? 11.855 9.551 -15.762 1.00 94.69 112 ASP A C 1
ATOM 880 O O . ASP A 1 112 ? 10.936 9.968 -15.057 1.00 94.69 112 ASP A O 1
ATOM 884 N N . ASP A 1 113 ? 11.637 8.707 -16.771 1.00 94.50 113 ASP A N 1
ATOM 885 C CA . ASP A 1 113 ? 10.296 8.231 -17.121 1.00 94.50 113 ASP A CA 1
ATOM 886 C C . ASP A 1 113 ? 9.729 7.303 -16.044 1.00 94.50 113 ASP A C 1
ATOM 888 O O . ASP A 1 113 ? 8.555 7.411 -15.682 1.00 94.50 113 ASP A O 1
ATOM 892 N N . TRP A 1 114 ? 10.576 6.459 -15.451 1.00 95.56 114 TRP A N 1
ATOM 893 C CA . TRP A 1 114 ? 10.183 5.636 -14.313 1.00 95.56 114 TRP A CA 1
ATOM 894 C C . TRP A 1 114 ? 9.737 6.500 -13.127 1.00 95.56 114 TRP A C 1
ATOM 896 O O . TRP A 1 114 ? 8.697 6.237 -12.523 1.00 95.56 114 TRP A O 1
ATOM 906 N N . ASN A 1 115 ? 10.481 7.569 -12.815 1.00 94.19 115 ASN A N 1
ATOM 907 C CA . ASN A 1 115 ? 10.132 8.499 -11.740 1.00 94.19 115 ASN A CA 1
ATOM 908 C C . ASN A 1 115 ? 8.817 9.240 -12.022 1.00 94.19 115 ASN A C 1
ATOM 910 O O . ASN A 1 115 ? 8.018 9.397 -11.095 1.00 94.19 115 ASN A O 1
ATOM 914 N N . LYS A 1 116 ? 8.553 9.626 -13.283 1.00 95.12 116 LYS A N 1
ATOM 915 C CA . LYS A 1 116 ? 7.274 10.237 -13.693 1.00 95.12 116 LYS A CA 1
ATOM 916 C C . LYS A 1 116 ? 6.086 9.351 -13.334 1.00 95.12 116 LYS A C 1
ATOM 918 O O . LYS A 1 116 ? 5.116 9.838 -12.759 1.00 95.12 116 LYS A O 1
ATOM 923 N N . ILE A 1 117 ? 6.186 8.055 -13.624 1.00 94.12 117 ILE A N 1
ATOM 924 C CA . ILE A 1 117 ? 5.145 7.082 -13.283 1.00 94.12 117 ILE A CA 1
ATOM 925 C C . ILE A 1 117 ? 5.102 6.881 -11.763 1.00 94.12 117 ILE A C 1
ATOM 927 O O . ILE A 1 117 ? 4.060 7.060 -11.141 1.00 94.12 117 ILE A O 1
ATOM 931 N N . TYR A 1 118 ? 6.242 6.611 -11.125 1.00 95.94 118 TYR A N 1
ATOM 932 C CA . TYR A 1 118 ? 6.336 6.361 -9.683 1.00 95.94 118 TYR A CA 1
ATOM 933 C C . TYR A 1 118 ? 5.748 7.484 -8.803 1.00 95.94 118 TYR A C 1
ATOM 935 O O . TYR A 1 118 ? 5.334 7.228 -7.666 1.00 95.94 118 TYR A O 1
ATOM 943 N N . HIS A 1 119 ? 5.642 8.721 -9.306 1.00 94.69 119 HIS A N 1
ATOM 944 C CA . HIS A 1 119 ? 5.008 9.831 -8.589 1.00 94.69 119 HIS A CA 1
ATOM 945 C C . HIS A 1 119 ? 3.580 9.541 -8.103 1.00 94.69 119 HIS A C 1
ATOM 947 O O . HIS A 1 119 ? 3.198 10.096 -7.063 1.00 94.69 119 HIS A O 1
ATOM 953 N N . PHE A 1 120 ? 2.811 8.645 -8.746 1.00 94.81 120 PHE A N 1
ATOM 954 C CA . PHE A 1 120 ? 1.458 8.313 -8.272 1.00 94.81 120 PHE A CA 1
ATOM 955 C C . PHE A 1 120 ? 1.445 7.683 -6.871 1.00 94.81 120 PHE A C 1
ATOM 957 O O . PHE A 1 120 ? 0.416 7.725 -6.193 1.00 94.81 120 PHE A O 1
ATOM 964 N N . ARG A 1 121 ? 2.584 7.190 -6.367 1.00 96.19 121 ARG A N 1
ATOM 965 C CA . ARG A 1 121 ? 2.739 6.742 -4.974 1.00 96.19 121 ARG A CA 1
ATOM 966 C C . ARG A 1 121 ? 2.392 7.827 -3.944 1.00 96.19 121 ARG A C 1
ATOM 968 O O . ARG A 1 121 ? 1.873 7.510 -2.876 1.00 96.19 121 ARG A O 1
ATOM 975 N N . SER A 1 122 ? 2.617 9.106 -4.256 1.00 95.88 122 SER A N 1
ATOM 976 C CA . SER A 1 122 ? 2.265 10.242 -3.373 1.00 95.88 122 SER A CA 1
ATOM 977 C C . SER A 1 122 ? 0.775 10.280 -2.980 1.00 95.88 122 SER A C 1
ATOM 979 O O . SER A 1 122 ? 0.390 10.882 -1.973 1.00 95.88 122 SER A O 1
ATOM 981 N N . SER A 1 123 ? -0.079 9.570 -3.724 1.00 96.56 123 SER A N 1
ATOM 982 C CA . SER A 1 123 ? -1.474 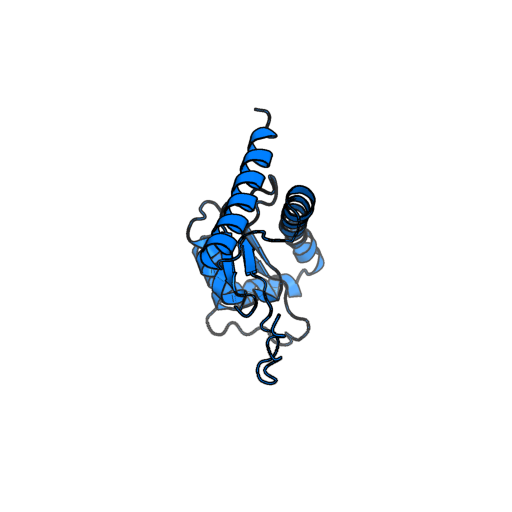9.306 -3.365 1.00 96.56 123 SER A CA 1
ATOM 983 C C . SER A 1 123 ? -1.628 8.705 -1.975 1.00 96.56 123 SER A C 1
ATOM 985 O O . SER A 1 123 ? -2.492 9.146 -1.218 1.00 96.56 123 SER A O 1
ATOM 987 N N . ALA A 1 124 ? -0.761 7.757 -1.615 1.00 96.81 124 ALA A N 1
ATOM 988 C CA . ALA A 1 124 ? -0.798 7.133 -0.303 1.00 96.81 124 ALA A CA 1
ATOM 989 C C . ALA A 1 124 ? -0.519 8.155 0.805 1.00 96.81 124 ALA A C 1
ATOM 991 O O . ALA A 1 124 ? -1.281 8.251 1.764 1.00 96.81 124 ALA A O 1
ATOM 992 N N . GLU A 1 125 ? 0.507 8.992 0.643 1.00 96.56 125 GLU A N 1
ATOM 993 C CA . GLU A 1 125 ? 0.839 10.057 1.601 1.00 96.56 125 GLU A CA 1
ATOM 994 C C . GLU A 1 125 ? -0.322 11.036 1.790 1.00 96.56 125 GLU A C 1
ATOM 996 O O . GLU A 1 125 ? -0.624 11.438 2.916 1.00 96.56 125 GLU A O 1
ATOM 1001 N N . THR A 1 126 ? -1.020 11.360 0.699 1.00 96.62 126 THR A N 1
ATOM 1002 C CA . THR A 1 126 ? -2.214 12.211 0.733 1.00 96.62 126 THR A CA 1
ATOM 1003 C C . THR A 1 126 ? -3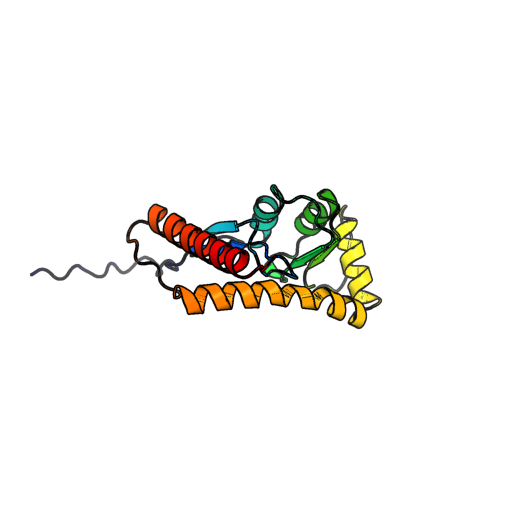.326 11.575 1.570 1.00 96.62 126 THR A C 1
ATOM 1005 O O . THR A 1 126 ? -3.863 12.233 2.466 1.00 96.62 126 THR A O 1
ATOM 1008 N N . ALA A 1 127 ? -3.640 10.296 1.335 1.00 97.56 127 ALA A N 1
ATOM 1009 C CA . ALA A 1 127 ? -4.665 9.571 2.086 1.00 97.56 127 ALA A CA 1
ATOM 1010 C C . ALA A 1 127 ? -4.311 9.458 3.579 1.00 97.56 127 ALA A C 1
ATOM 1012 O O . ALA A 1 127 ? -5.107 9.838 4.441 1.00 97.56 127 ALA A O 1
ATOM 1013 N N . PHE A 1 128 ? -3.082 9.042 3.904 1.00 97.19 128 PHE A N 1
ATOM 1014 C CA . PHE A 1 128 ? -2.611 8.958 5.291 1.00 97.19 128 PHE A CA 1
ATOM 1015 C C . PHE A 1 128 ? -2.614 10.322 5.994 1.00 97.19 128 PHE A C 1
ATOM 1017 O O . PHE A 1 128 ? -2.999 10.412 7.161 1.00 97.19 128 PHE A O 1
ATOM 1024 N N . SER A 1 129 ? -2.215 11.392 5.301 1.00 96.94 129 SER A N 1
ATOM 1025 C CA . SER A 1 129 ? -2.277 12.760 5.830 1.00 96.94 129 SER A CA 1
ATOM 1026 C C . SER A 1 129 ? -3.717 13.188 6.119 1.00 96.94 129 SER A C 1
ATOM 1028 O O . SER A 1 129 ? -3.991 13.759 7.176 1.00 96.94 129 SER A O 1
ATOM 1030 N N . ALA A 1 130 ? -4.656 12.893 5.217 1.00 96.75 130 ALA A N 1
ATOM 1031 C CA . ALA A 1 130 ? -6.069 13.206 5.411 1.00 96.75 130 ALA A CA 1
ATOM 1032 C C . ALA A 1 130 ? -6.667 12.459 6.614 1.00 96.75 130 ALA A C 1
ATOM 1034 O O . ALA A 1 130 ? -7.329 13.083 7.444 1.00 96.75 130 ALA A O 1
ATOM 1035 N N . ILE A 1 131 ? -6.377 11.160 6.756 1.00 97.38 131 ILE A N 1
ATOM 1036 C CA . ILE A 1 131 ? -6.813 10.351 7.906 1.00 97.38 131 ILE A CA 1
ATOM 1037 C C . ILE A 1 131 ? -6.285 10.948 9.212 1.00 97.38 131 ILE A C 1
ATOM 1039 O O . ILE A 1 131 ? -7.068 11.208 10.125 1.00 97.38 131 ILE A O 1
ATOM 1043 N N . LYS A 1 132 ? -4.975 11.220 9.292 1.00 95.50 132 LYS A N 1
ATOM 1044 C CA . LYS A 1 132 ? -4.340 11.759 10.506 1.00 95.50 132 LYS A CA 1
ATOM 1045 C C . LYS A 1 132 ? -4.872 13.139 10.882 1.00 95.50 132 LYS A C 1
ATOM 1047 O O . LYS A 1 132 ? -5.081 13.399 12.062 1.00 95.50 132 LYS A O 1
ATOM 1052 N N . ARG A 1 133 ? -5.110 14.017 9.902 1.00 97.00 133 ARG A N 1
ATOM 1053 C CA . ARG A 1 133 ? -5.682 15.349 10.153 1.00 97.00 133 ARG A CA 1
ATOM 1054 C C . ARG A 1 133 ? -7.133 15.278 10.616 1.00 97.00 133 ARG A C 1
ATOM 1056 O O . ARG A 1 133 ? -7.519 16.049 11.484 1.00 97.00 133 ARG A O 1
ATOM 1063 N N . LYS A 1 134 ? -7.930 14.367 10.050 1.00 95.88 134 LYS A N 1
ATOM 1064 C CA . LYS A 1 134 ? -9.361 14.268 10.358 1.00 95.88 134 LYS A CA 1
ATOM 1065 C C . LYS A 1 134 ? -9.655 13.524 11.661 1.00 95.88 134 LYS A C 1
ATOM 1067 O O . LYS A 1 134 ? -10.548 13.929 12.394 1.00 95.88 134 LYS A O 1
ATOM 1072 N N . PHE A 1 135 ? -8.933 12.440 11.938 1.00 95.50 135 PHE A N 1
ATOM 1073 C CA . PHE A 1 135 ? -9.232 11.525 13.048 1.00 95.50 135 PHE A CA 1
ATOM 1074 C C . PHE A 1 135 ? -8.132 11.462 14.118 1.00 95.50 135 PHE A C 1
ATOM 1076 O O . PHE A 1 135 ? -8.216 10.648 15.044 1.00 95.50 135 PHE A O 1
ATOM 1083 N N . GLY A 1 136 ? -7.088 12.282 13.981 1.00 93.44 136 GLY A N 1
ATOM 1084 C CA . GLY A 1 136 ? -5.915 12.266 14.849 1.00 93.44 136 GLY A CA 1
ATOM 1085 C C . GLY A 1 136 ? -5.001 11.054 14.629 1.00 93.44 136 GLY A C 1
ATOM 1086 O O . GLY A 1 136 ? -5.294 10.142 13.854 1.00 93.44 136 GLY A O 1
ATOM 1087 N N . TYR A 1 137 ? -3.870 11.044 15.339 1.00 89.56 137 TYR A N 1
ATOM 1088 C CA . TYR A 1 137 ? -2.896 9.940 15.340 1.00 89.56 137 TYR A CA 1
ATOM 1089 C C . TYR A 1 137 ? -3.058 8.983 16.532 1.00 89.56 137 TYR A C 1
ATOM 1091 O O . TYR A 1 137 ? -2.399 7.948 16.581 1.00 89.56 137 TYR A O 1
ATOM 1099 N N . GLN A 1 138 ? -3.904 9.335 17.501 1.00 91.50 138 GLN A N 1
ATOM 1100 C CA . GLN A 1 138 ? -4.101 8.579 18.735 1.00 91.50 138 GLN A CA 1
ATOM 1101 C C . GLN A 1 138 ? -5.236 7.565 18.588 1.00 91.50 138 GLN A C 1
ATOM 1103 O O . GLN A 1 138 ? -6.159 7.759 17.792 1.00 91.50 138 GLN A O 1
ATOM 1108 N N . LEU A 1 139 ? -5.164 6.499 19.381 1.00 92.19 139 LEU A N 1
ATOM 1109 C CA . LEU A 1 139 ? -6.243 5.534 19.569 1.00 92.19 139 LEU A CA 1
ATOM 1110 C C . LEU A 1 139 ? -6.730 5.653 21.013 1.00 92.19 139 LEU A C 1
ATOM 1112 O O . LEU A 1 139 ? -5.905 5.727 21.925 1.00 92.19 139 LEU A O 1
ATOM 1116 N N . SER A 1 140 ? -8.043 5.724 21.218 1.00 90.50 140 SER A N 1
ATOM 1117 C CA . SER A 1 140 ? -8.639 5.897 22.552 1.00 90.50 140 SER A CA 1
ATOM 1118 C C . SER A 1 140 ? -8.853 4.569 23.278 1.00 90.50 140 SER A C 1
ATOM 1120 O O . SER A 1 140 ? -8.910 4.527 24.508 1.00 90.50 140 SER A O 1
ATOM 1122 N N . SER A 1 141 ? -8.952 3.472 22.528 1.00 91.88 141 SER A N 1
ATOM 1123 C CA . SER A 1 141 ? -9.178 2.139 23.079 1.00 91.88 141 SER A CA 1
ATOM 1124 C C . SER A 1 141 ? -7.997 1.663 23.933 1.00 91.88 141 SER A C 1
ATOM 1126 O O . SER A 1 141 ? -6.842 1.734 23.517 1.00 91.88 141 SER A O 1
ATOM 1128 N N . I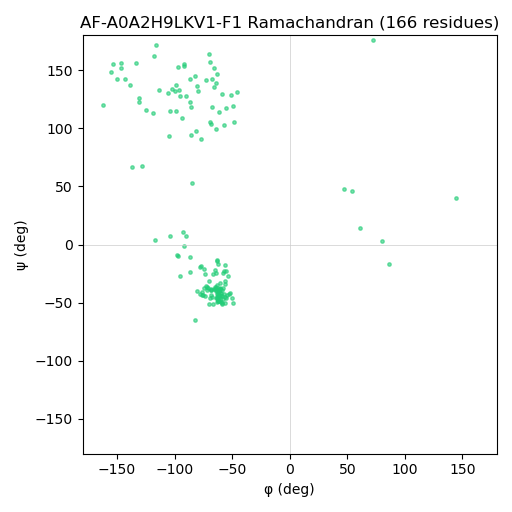LE A 1 142 ? -8.283 1.090 25.107 1.00 88.19 142 ILE A N 1
ATOM 1129 C CA . ILE A 1 142 ? -7.256 0.502 25.991 1.00 88.19 142 ILE A CA 1
ATOM 1130 C C . ILE A 1 142 ? -6.826 -0.879 25.484 1.00 88.19 142 ILE A C 1
ATOM 1132 O O . ILE A 1 142 ? -5.649 -1.230 25.486 1.00 88.19 142 ILE A O 1
ATOM 1136 N N . ARG A 1 143 ? -7.794 -1.697 25.059 1.00 91.19 143 ARG A N 1
ATOM 1137 C CA . ARG A 1 143 ? -7.532 -3.066 24.610 1.00 91.19 143 ARG A CA 1
ATOM 1138 C C . ARG A 1 143 ? -7.025 -3.087 23.169 1.00 91.19 143 ARG A C 1
ATOM 1140 O O . ARG A 1 143 ? -7.599 -2.444 22.293 1.00 91.19 143 ARG A O 1
ATOM 1147 N N . ARG A 1 144 ? -6.000 -3.900 22.906 1.00 90.44 144 ARG A N 1
ATOM 1148 C CA . ARG A 1 144 ? -5.305 -3.952 21.609 1.00 90.44 144 ARG A CA 1
ATOM 1149 C C . ARG A 1 144 ? -6.184 -4.416 20.443 1.00 90.44 144 ARG A C 1
ATOM 1151 O O . ARG A 1 144 ? -6.050 -3.913 19.334 1.00 90.44 144 ARG A O 1
ATOM 1158 N N . ASP A 1 145 ? -7.087 -5.362 20.675 1.00 93.44 145 ASP A N 1
ATOM 1159 C CA . ASP A 1 145 ? -8.069 -5.809 19.682 1.00 93.44 145 ASP A CA 1
ATOM 1160 C C . ASP A 1 145 ? -9.047 -4.689 19.297 1.00 93.44 145 ASP A C 1
ATOM 1162 O O . ASP A 1 145 ? -9.345 -4.507 18.117 1.00 93.44 145 ASP A O 1
ATOM 1166 N N . PHE A 1 146 ? -9.480 -3.885 20.270 1.00 95.50 146 PHE A N 1
ATOM 1167 C CA . PHE A 1 146 ? -10.304 -2.702 20.022 1.00 95.50 146 PHE A CA 1
ATOM 1168 C C . PHE A 1 146 ? -9.524 -1.563 19.360 1.00 95.50 146 PHE A C 1
ATOM 1170 O O . PHE A 1 146 ? -10.063 -0.938 18.458 1.00 95.50 146 PHE A O 1
ATOM 1177 N N . GLN A 1 147 ? -8.248 -1.354 19.699 1.00 95.19 147 GLN A N 1
ATOM 1178 C CA . GLN A 1 147 ? -7.377 -0.397 18.999 1.00 95.19 147 GLN A CA 1
ATOM 1179 C C . GLN A 1 147 ? -7.269 -0.707 17.498 1.00 95.19 147 GLN A C 1
ATOM 1181 O O . GLN A 1 147 ? -7.347 0.200 16.670 1.00 95.19 147 GLN A O 1
ATOM 1186 N N . ARG A 1 148 ? -7.133 -1.992 17.127 1.00 96.19 148 ARG A N 1
ATOM 1187 C CA . ARG A 1 148 ? -7.119 -2.410 15.714 1.00 96.19 148 ARG A CA 1
ATOM 1188 C C . ARG A 1 148 ? -8.442 -2.087 15.025 1.00 96.19 148 ARG A C 1
ATOM 1190 O O . ARG A 1 148 ? -8.434 -1.471 13.963 1.00 96.19 148 ARG A O 1
ATOM 1197 N N . LYS A 1 149 ? -9.566 -2.438 15.657 1.00 96.94 149 LYS A N 1
ATOM 1198 C CA . LYS A 1 149 ? -10.910 -2.126 15.144 1.00 96.94 149 LYS A CA 1
ATOM 1199 C C . LYS A 1 149 ? -11.125 -0.621 15.000 1.00 96.94 149 LYS A C 1
ATOM 1201 O O . LYS A 1 149 ? -11.608 -0.183 13.968 1.00 96.94 149 LYS A O 1
ATOM 1206 N N . GLU A 1 150 ? -10.719 0.171 15.989 1.00 97.25 150 GLU A N 1
ATOM 1207 C CA . GLU A 1 150 ? -10.800 1.632 15.953 1.00 97.25 150 GLU A CA 1
ATOM 1208 C C . GLU A 1 150 ? -10.036 2.201 14.750 1.00 97.25 150 GLU A C 1
ATOM 1210 O O . GLU A 1 150 ? -10.576 3.020 14.005 1.00 97.25 150 GLU A O 1
ATOM 1215 N N . LEU A 1 151 ? -8.807 1.730 14.513 1.00 97.31 151 LEU A N 1
ATOM 1216 C CA . LEU A 1 151 ? -8.000 2.160 13.373 1.00 97.31 151 LEU A CA 1
ATOM 1217 C C . LEU A 1 151 ? -8.642 1.781 12.029 1.00 97.31 151 LEU A C 1
ATOM 1219 O O . LEU A 1 151 ? -8.706 2.620 11.131 1.00 97.31 151 LEU A O 1
ATOM 1223 N N . MET A 1 152 ? -9.177 0.563 11.905 1.00 97.75 152 MET A N 1
ATOM 1224 C CA . MET A 1 152 ? -9.914 0.129 10.709 1.00 97.75 152 MET A CA 1
ATOM 1225 C C . MET A 1 152 ? -11.176 0.972 10.484 1.00 97.75 152 MET A C 1
ATOM 1227 O O . MET A 1 152 ? -11.436 1.413 9.366 1.00 97.75 152 MET A O 1
ATOM 1231 N N . THR A 1 153 ? -11.930 1.279 11.542 1.00 97.94 153 THR A N 1
ATOM 1232 C CA . THR A 1 153 ? -13.121 2.137 11.463 1.00 97.94 153 THR A CA 1
ATOM 1233 C C . THR A 1 153 ? -12.774 3.547 10.988 1.00 97.94 153 THR A C 1
ATOM 1235 O O . THR A 1 153 ? -13.511 4.110 10.180 1.00 97.94 153 THR A O 1
ATOM 1238 N N . LYS A 1 154 ? -11.633 4.114 11.409 1.00 97.88 154 LYS A N 1
ATOM 1239 C CA . LYS A 1 154 ? -11.154 5.413 10.893 1.00 97.88 154 LYS A CA 1
ATOM 1240 C C . LYS A 1 154 ? -10.903 5.372 9.380 1.00 97.88 154 LYS A C 1
ATOM 1242 O O . LYS A 1 154 ? -11.235 6.334 8.688 1.00 97.88 154 LYS A O 1
ATOM 1247 N N . VAL A 1 155 ? -10.369 4.267 8.854 1.00 98.12 155 VAL A N 1
ATOM 1248 C CA . VAL A 1 155 ? -10.176 4.066 7.404 1.00 98.12 155 VAL A CA 1
ATOM 1249 C C . VAL A 1 155 ? -11.513 3.922 6.672 1.00 98.12 155 VAL A C 1
ATOM 1251 O O . VAL A 1 155 ? -11.716 4.556 5.640 1.00 98.12 155 VAL A O 1
ATOM 1254 N N . ILE A 1 156 ? -12.459 3.160 7.224 1.00 98.12 156 ILE A N 1
ATOM 1255 C CA . ILE A 1 156 ? -13.806 3.020 6.647 1.00 98.12 156 ILE A CA 1
ATOM 1256 C C . ILE A 1 156 ? -14.506 4.383 6.595 1.00 98.12 156 ILE A C 1
ATOM 1258 O O . ILE A 1 156 ? -15.007 4.789 5.548 1.00 98.12 156 ILE A O 1
ATOM 1262 N N . ALA A 1 157 ? -14.475 5.138 7.695 1.00 98.00 157 ALA A N 1
ATOM 1263 C CA . ALA A 1 157 ? -15.027 6.486 7.748 1.00 98.00 157 ALA A CA 1
ATOM 1264 C C . ALA A 1 157 ? -14.341 7.427 6.744 1.00 98.00 157 ALA A C 1
ATOM 1266 O O . ALA A 1 157 ? -15.006 8.257 6.124 1.00 98.00 157 ALA A O 1
ATOM 1267 N N . TYR A 1 158 ? -13.024 7.309 6.547 1.00 97.75 158 TYR A N 1
ATOM 1268 C CA . TYR A 1 158 ? -12.311 8.035 5.495 1.00 97.75 158 TYR A CA 1
ATOM 1269 C C . TYR A 1 158 ? -12.858 7.705 4.100 1.00 97.75 158 TYR A C 1
ATOM 1271 O O . TYR A 1 158 ? -13.218 8.628 3.371 1.00 97.75 158 TYR A O 1
ATOM 1279 N N . ASN A 1 159 ? -12.999 6.424 3.756 1.00 97.50 159 ASN A N 1
ATOM 1280 C CA . ASN A 1 159 ? -13.529 6.007 2.456 1.00 97.50 159 ASN A CA 1
ATOM 1281 C C . ASN A 1 159 ? -14.959 6.504 2.220 1.00 97.50 159 ASN A C 1
ATOM 1283 O O . ASN A 1 159 ? -15.245 7.008 1.138 1.00 97.50 159 ASN A O 1
ATOM 1287 N N . LEU A 1 160 ? -15.833 6.451 3.231 1.00 96.88 160 LEU A N 1
ATOM 1288 C CA . LEU A 1 160 ? -17.190 7.006 3.127 1.00 96.88 160 LEU A CA 1
ATOM 1289 C C . LEU A 1 160 ? -17.174 8.503 2.788 1.00 96.88 160 LEU A C 1
ATOM 1291 O O . LEU A 1 160 ? -17.985 8.969 1.994 1.00 96.88 160 LEU A O 1
ATOM 1295 N N . ASN A 1 161 ? -16.217 9.258 3.338 1.00 94.56 161 ASN A N 1
ATOM 1296 C CA . ASN A 1 161 ? -16.048 10.670 2.989 1.00 94.56 161 ASN A CA 1
ATOM 1297 C C . ASN A 1 161 ? -15.520 10.888 1.568 1.00 94.56 161 ASN A C 1
ATOM 1299 O O . ASN A 1 161 ? -15.826 11.923 0.985 1.00 94.56 161 ASN A O 1
ATOM 1303 N N . ILE A 1 162 ? -14.706 9.974 1.035 1.00 94.81 162 ILE A N 1
ATOM 1304 C CA . ILE A 1 162 ? -14.278 10.025 -0.368 1.00 94.81 162 ILE A CA 1
ATOM 1305 C C . ILE A 1 162 ? -15.483 9.784 -1.273 1.00 94.81 162 ILE A C 1
ATOM 1307 O O . ILE A 1 162 ? -15.757 10.618 -2.127 1.00 94.81 162 ILE A O 1
ATOM 1311 N N . VAL A 1 163 ? -16.244 8.713 -1.029 1.00 93.25 163 VAL A N 1
ATOM 1312 C CA . VAL A 1 163 ? -17.429 8.361 -1.828 1.00 93.25 163 VAL A CA 1
ATOM 1313 C C . VAL A 1 163 ? -18.471 9.479 -1.809 1.00 93.25 163 VAL A C 1
ATOM 1315 O O . VAL A 1 163 ? -18.948 9.872 -2.864 1.00 93.25 163 VAL A O 1
ATOM 1318 N N . ALA A 1 164 ? -18.754 10.074 -0.647 1.00 92.31 164 ALA A N 1
ATOM 1319 C CA . ALA A 1 164 ? -19.710 11.180 -0.532 1.00 92.31 164 ALA A CA 1
ATOM 1320 C C . ALA A 1 164 ? -19.311 12.458 -1.302 1.00 92.31 164 ALA A C 1
ATOM 1322 O O . ALA A 1 164 ? -20.130 13.359 -1.451 1.00 92.31 164 ALA A O 1
ATOM 1323 N N . ARG A 1 165 ? -18.055 12.572 -1.754 1.00 87.44 165 ARG A N 1
ATOM 1324 C CA . ARG A 1 165 ? -17.557 13.697 -2.569 1.00 87.44 165 ARG A CA 1
ATOM 1325 C C . ARG A 1 165 ? -17.544 13.398 -4.062 1.00 87.44 165 ARG A C 1
ATOM 1327 O O . ARG A 1 165 ? -17.278 14.307 -4.843 1.00 87.44 165 ARG A O 1
ATOM 1334 N N . ILE A 1 166 ? -17.766 12.145 -4.451 1.00 84.94 166 ILE A N 1
ATOM 1335 C CA . ILE A 1 166 ? -17.910 11.765 -5.851 1.00 84.94 166 ILE A CA 1
ATOM 1336 C C . ILE A 1 166 ? -19.318 12.201 -6.253 1.00 84.94 166 ILE A C 1
ATOM 1338 O O . ILE A 1 166 ? -20.289 11.481 -6.037 1.00 84.94 166 ILE A O 1
ATOM 1342 N N . THR A 1 167 ? -19.437 13.426 -6.755 1.00 61.00 167 THR A N 1
ATOM 1343 C CA . THR A 1 167 ? -20.662 13.874 -7.415 1.00 61.00 167 THR A CA 1
ATOM 1344 C C . THR A 1 167 ? -20.792 13.083 -8.715 1.00 61.00 167 THR A C 1
ATOM 1346 O O . THR A 1 167 ? -19.887 13.143 -9.548 1.00 61.00 167 THR A O 1
ATOM 1349 N N . ILE A 1 168 ? -21.871 12.306 -8.838 1.00 55.78 168 ILE A N 1
ATOM 1350 C CA . ILE A 1 168 ? -22.323 11.704 -10.103 1.00 55.78 168 ILE A CA 1
ATOM 1351 C C . ILE A 1 168 ? -23.028 12.787 -10.917 1.00 55.78 168 ILE A C 1
ATOM 1353 O O . ILE A 1 168 ? -23.792 13.561 -10.294 1.00 55.78 168 ILE A O 1
#

Radius of gyration: 19.13 Å; Cα contacts (8 Å, |Δi|>4): 192; chains: 1; bounding box: 47×32×67 Å

Sequence (168 aa):
MSWREHKVGRLKRHDWLKLHATVTSVLKAIPSMEVTDGEANDSPQLGNLLKTLDDVEAVAADSGYLSRRNCDLIEAIGAKPYIKPKKNIVIVRSHGSKAWKNMLLEYAEKPDDWNKIYHFRSSAETAFSAIKRKFGYQLSSIRRDFQRKELMTKVIAYNLNIVARITI

Solvent-accessible surface area (backbone atoms only — not comparable to full-atom values): 10066 Å² total; per-residue (Å²): 137,85,84,80,80,84,77,86,84,67,81,81,70,71,91,48,72,36,80,46,68,45,49,40,64,84,78,38,38,62,90,30,68,48,78,44,56,56,86,59,72,62,41,75,48,52,67,66,42,51,71,83,61,73,94,44,70,61,48,53,43,57,52,71,47,58,47,50,68,49,22,43,55,34,43,73,64,69,16,44,51,41,52,40,79,60,94,82,70,84,73,91,69,47,90,90,26,62,51,38,34,50,43,52,46,49,41,71,78,38,47,67,65,44,48,63,59,46,52,52,41,55,28,42,57,51,39,54,49,52,47,36,72,74,66,47,89,73,73,88,53,88,51,69,72,51,33,50,50,53,54,51,49,53,51,51,55,48,37,54,57,47,58,76,64,62,80,125

Secondary structure (DSSP, 8-state):
-PPPP----S------EEEEEE--TTT---SEEEEEETTS-SGGGHHHHHTT--S--EEEE-GGG--HHHHHHHHHTTPEEEEPPPTT------TT-HHHHHHHHHHHH-HHHHHHHHGGGHHHHHHHHHHHHHH-S----SSHHHHHHHHHHHHHHHHHHHHTT---

Mean predicted aligned error: 6.62 Å

Nearest PDB structures (foldseek):
  5om6-assembly2_D  TM=3.851E-01  e=3.659E+00  Homo sapiens
  1nkv-assembly1_C  TM=5.442E-01  e=7.949E+00  Escherichia coli
  4ge4-assembly1_A  TM=4.035E-01  e=3.884E+00  Homo sapiens
  3wks-assembly1_B  TM=4.480E-01  e=8.957E+00  Methanocaldococcus jannaschii DSM 2661